Protein AF-A0A8J2KSD9-F1 (afdb_monomer_lite)

Secondary structure (DSSP, 8-state):
-TTTTTSSPPSS---TTTTSTT-SS---S--SHHHHHHHHHHHHHHHHHHHHHHHHHHHHHHHHHHHHHHHHHHHHHHHHS---HHHHHHHHHHHHHHHHHHHHHHHHHHHHHHHHHHHHHHHHHHHHHHHHHHHHHHHHHH--

pLDDT: mean 76.15, std 20.27, range [34.62, 97.0]

Structure (mmCIF, N/CA/C/O backbone):
data_AF-A0A8J2KSD9-F1
#
_entry.id   AF-A0A8J2KSD9-F1
#
loop_
_atom_site.group_PDB
_atom_site.id
_atom_site.type_symbol
_atom_site.label_atom_id
_atom_site.label_alt_id
_atom_site.label_comp_id
_atom_site.label_asym_id
_atom_site.label_entity_id
_atom_site.label_seq_id
_atom_site.pdbx_PDB_ins_code
_atom_site.Cartn_x
_atom_site.Cartn_y
_atom_site.Cartn_z
_atom_site.occupancy
_atom_site.B_iso_or_equiv
_atom_site.auth_seq_id
_atom_site.auth_comp_id
_atom_site.auth_asym_id
_atom_site.auth_atom_id
_atom_site.pdbx_PDB_model_num
ATOM 1 N N . MET A 1 1 ? -1.225 7.301 -11.194 1.00 50.00 1 MET A N 1
ATOM 2 C CA . MET A 1 1 ? 0.079 6.873 -11.749 1.00 50.00 1 MET A CA 1
ATOM 3 C C . MET A 1 1 ? 0.292 5.364 -11.634 1.00 50.00 1 MET A C 1
ATOM 5 O O . MET A 1 1 ? 0.453 4.735 -12.666 1.00 50.00 1 MET A O 1
ATOM 9 N N . LEU A 1 2 ? 0.190 4.761 -10.441 1.00 47.50 2 LEU A N 1
ATOM 10 C CA . LEU A 1 2 ? 0.316 3.299 -10.257 1.00 47.50 2 LEU A CA 1
ATOM 11 C C . LEU A 1 2 ? -0.674 2.466 -11.099 1.00 47.50 2 LEU A C 1
ATOM 13 O O . LEU A 1 2 ? -0.310 1.405 -11.590 1.00 47.50 2 LEU A O 1
ATOM 17 N N . ILE A 1 3 ? -1.890 2.972 -11.326 1.00 52.75 3 ILE A N 1
ATOM 18 C CA . ILE A 1 3 ? -2.913 2.321 -12.168 1.00 52.75 3 ILE A CA 1
ATOM 19 C C . ILE A 1 3 ? -2.517 2.318 -13.656 1.00 52.75 3 ILE A C 1
ATOM 21 O O . ILE A 1 3 ? -2.670 1.311 -14.338 1.00 52.75 3 ILE A O 1
ATOM 25 N N . ALA A 1 4 ? -1.945 3.418 -14.155 1.00 52.78 4 ALA A N 1
ATOM 26 C CA . ALA A 1 4 ? -1.526 3.544 -15.556 1.00 52.78 4 ALA A CA 1
ATOM 27 C C . ALA A 1 4 ? -0.325 2.643 -15.898 1.00 52.78 4 ALA A C 1
ATOM 29 O O . ALA A 1 4 ? -0.138 2.260 -17.046 1.00 52.78 4 ALA A O 1
ATOM 30 N N . GLU A 1 5 ? 0.459 2.285 -14.881 1.00 54.38 5 GLU A N 1
ATOM 31 C CA . GLU A 1 5 ? 1.627 1.408 -14.975 1.00 54.38 5 GLU A CA 1
ATOM 32 C C . GLU A 1 5 ? 1.297 -0.027 -14.528 1.00 54.38 5 GLU A C 1
ATOM 34 O O . GLU A 1 5 ? 2.208 -0.828 -14.329 1.00 54.38 5 GLU A O 1
ATOM 39 N N . GLY A 1 6 ? 0.013 -0.369 -14.333 1.00 57.88 6 GLY A N 1
ATOM 40 C CA . GLY A 1 6 ? -0.442 -1.712 -13.946 1.00 57.88 6 GLY A CA 1
ATOM 41 C C . GLY A 1 6 ? 0.101 -2.211 -12.601 1.00 57.88 6 GLY A C 1
ATOM 42 O O . GLY A 1 6 ? 0.236 -3.415 -12.409 1.00 57.88 6 GLY A O 1
ATOM 43 N N . VAL A 1 7 ? 0.481 -1.298 -11.704 1.00 51.09 7 VAL A N 1
ATOM 44 C CA . VAL A 1 7 ? 1.039 -1.602 -10.375 1.00 51.09 7 VAL A CA 1
ATOM 45 C C . VAL A 1 7 ? -0.060 -1.710 -9.317 1.00 51.09 7 VAL A C 1
ATOM 47 O O . VAL A 1 7 ? 0.070 -2.491 -8.386 1.00 51.09 7 VAL A O 1
ATOM 50 N N . ALA A 1 8 ? -1.156 -0.970 -9.479 1.00 52.94 8 ALA A N 1
ATOM 51 C CA . ALA A 1 8 ? -2.347 -1.089 -8.647 1.00 52.94 8 ALA A CA 1
ATOM 52 C C . ALA A 1 8 ? -3.565 -1.217 -9.568 1.00 52.94 8 ALA A C 1
ATOM 54 O O . ALA A 1 8 ? -3.878 -0.280 -10.299 1.00 52.94 8 ALA A O 1
ATOM 55 N N . GLY A 1 9 ? -4.202 -2.387 -9.592 1.00 50.41 9 GLY A N 1
ATOM 56 C CA . GLY A 1 9 ? -5.484 -2.583 -10.271 1.00 50.41 9 GLY A CA 1
ATOM 57 C C . GLY A 1 9 ? -6.647 -2.126 -9.384 1.00 50.41 9 GLY A C 1
ATOM 58 O O . GLY A 1 9 ? -6.490 -2.107 -8.162 1.00 50.41 9 GLY A O 1
ATOM 59 N N . PRO A 1 10 ? -7.800 -1.746 -9.966 1.00 50.09 10 PRO A N 1
ATOM 60 C CA . PRO A 1 10 ? -9.005 -1.513 -9.186 1.00 50.09 10 PRO A CA 1
ATOM 61 C C . PRO A 1 10 ? -9.371 -2.828 -8.503 1.00 50.09 10 PRO A C 1
ATOM 63 O O . PRO A 1 10 ? -9.306 -3.901 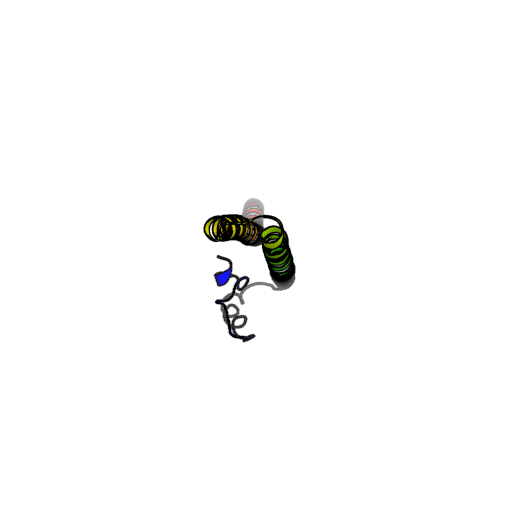-9.102 1.00 50.09 10 PRO A O 1
ATOM 66 N N . GLU A 1 11 ? -9.646 -2.741 -7.215 1.00 54.34 11 GLU A N 1
ATOM 67 C CA . GLU A 1 11 ? -9.759 -3.903 -6.352 1.00 54.34 11 GLU A CA 1
ATOM 68 C C . GLU A 1 11 ? -10.850 -4.857 -6.859 1.00 54.34 11 GLU A C 1
ATOM 70 O O . GLU A 1 11 ? -11.922 -4.421 -7.279 1.00 54.34 11 GLU A O 1
ATOM 75 N N . LYS A 1 12 ? -10.553 -6.164 -6.783 1.00 49.97 12 LYS A N 1
ATOM 76 C CA . LYS A 1 12 ? -11.382 -7.313 -7.195 1.00 49.97 12 LYS A CA 1
ATOM 77 C C . LYS A 1 12 ? -11.507 -7.562 -8.710 1.00 49.97 12 LYS A C 1
ATOM 79 O O . LYS A 1 12 ? -12.325 -6.973 -9.405 1.00 49.97 12 LYS A O 1
ATOM 84 N N . GLY A 1 13 ? -10.804 -8.598 -9.171 1.00 38.56 13 GLY A N 1
ATOM 85 C CA . GLY A 1 13 ? -11.119 -9.303 -10.417 1.00 38.56 13 GLY A CA 1
ATOM 86 C C . GLY A 1 13 ? -9.875 -9.638 -11.223 1.00 38.56 13 GLY A C 1
ATOM 87 O O . GLY A 1 13 ? -9.280 -8.765 -11.844 1.00 38.56 13 GLY A O 1
ATOM 88 N N . GLY A 1 14 ? -9.474 -10.910 -11.193 1.00 45.59 14 GLY A N 1
ATOM 89 C CA . GLY A 1 14 ? -8.353 -11.414 -11.976 1.00 45.59 14 GLY A CA 1
ATOM 90 C C . GLY A 1 14 ? -8.523 -11.187 -13.479 1.00 45.59 14 GLY A C 1
ATOM 91 O O . GLY A 1 14 ? -9.631 -11.096 -13.999 1.00 45.59 14 GLY A O 1
ATOM 92 N N . GLY A 1 15 ? -7.399 -11.135 -14.187 1.00 34.62 15 GLY A N 1
ATOM 93 C CA . GLY A 1 15 ? -7.408 -11.113 -15.642 1.00 34.62 15 GLY A CA 1
ATOM 94 C C . GLY A 1 15 ? -6.099 -10.606 -16.214 1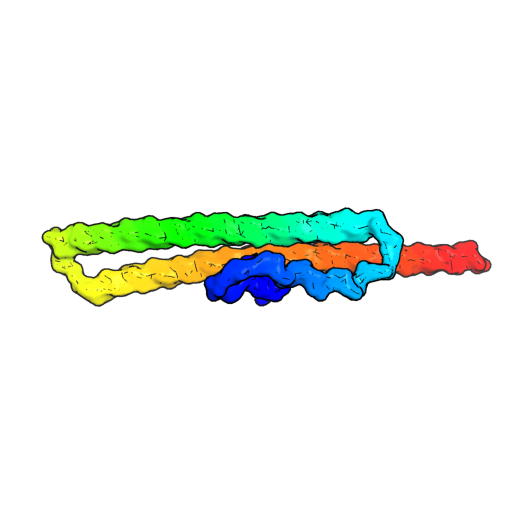.00 34.62 15 GLY A C 1
ATOM 95 O O . GLY A 1 15 ? -5.872 -9.405 -16.315 1.00 34.62 15 GLY A O 1
ATOM 96 N N . ALA A 1 16 ? -5.259 -11.541 -16.639 1.00 47.41 16 ALA A N 1
ATOM 97 C CA . ALA A 1 16 ? -3.987 -11.358 -17.332 1.00 47.41 16 ALA A CA 1
ATOM 98 C C . ALA A 1 16 ? -4.097 -10.687 -18.731 1.00 47.41 16 ALA A C 1
ATOM 100 O O . ALA A 1 16 ? -3.365 -11.044 -19.647 1.00 47.41 16 ALA A O 1
ATOM 101 N N . GLY A 1 17 ? -5.011 -9.731 -18.933 1.00 41.31 17 GLY A N 1
ATOM 102 C CA . GLY A 1 17 ? -5.409 -9.253 -20.265 1.00 41.31 17 GLY A CA 1
ATOM 103 C C . GLY A 1 17 ? -4.900 -7.873 -20.696 1.00 41.31 17 GLY A C 1
ATOM 104 O O . GLY A 1 17 ? -4.922 -7.572 -21.884 1.00 41.31 17 GLY A O 1
ATOM 105 N N . ALA A 1 18 ? -4.420 -7.013 -19.794 1.00 41.66 18 ALA A N 1
ATOM 106 C CA . ALA A 1 18 ? -4.150 -5.610 -20.156 1.00 41.66 18 ALA A CA 1
ATOM 107 C C . ALA A 1 18 ? -2.753 -5.344 -20.764 1.00 41.66 18 ALA A C 1
ATOM 109 O O . ALA A 1 18 ? -2.464 -4.224 -21.180 1.00 41.66 18 ALA A O 1
ATOM 110 N N . ALA A 1 19 ? -1.873 -6.349 -20.836 1.00 44.19 19 ALA A N 1
ATOM 111 C CA . ALA A 1 19 ? -0.481 -6.167 -21.266 1.00 44.19 19 ALA A CA 1
ATOM 112 C C . ALA A 1 19 ? -0.256 -6.224 -22.794 1.00 44.19 19 ALA A C 1
ATOM 114 O O . ALA A 1 19 ? 0.878 -6.055 -23.236 1.00 44.19 19 ALA A O 1
ATOM 115 N N . ALA A 1 20 ? -1.294 -6.460 -23.606 1.00 44.78 20 ALA A N 1
ATOM 116 C CA . ALA A 1 20 ? -1.131 -6.725 -25.041 1.00 44.78 20 ALA A CA 1
ATOM 117 C C . ALA A 1 20 ? -1.183 -5.474 -25.949 1.00 44.78 20 ALA A C 1
ATOM 119 O O . ALA A 1 20 ? -0.585 -5.478 -27.026 1.00 44.78 20 ALA A O 1
ATOM 120 N N . ASN A 1 21 ? -1.824 -4.376 -25.527 1.00 41.31 21 ASN A N 1
ATOM 121 C CA . ASN A 1 21 ? -2.216 -3.308 -26.464 1.00 41.31 21 ASN A CA 1
ATOM 122 C C . ASN A 1 21 ? -1.235 -2.128 -26.603 1.00 41.31 21 ASN A C 1
ATOM 124 O O . ASN A 1 21 ? -1.499 -1.214 -27.377 1.00 41.31 21 ASN A O 1
ATOM 128 N N . ALA A 1 22 ? -0.083 -2.138 -25.925 1.00 42.31 22 ALA A N 1
ATOM 129 C CA . ALA A 1 22 ? 0.941 -1.095 -26.103 1.00 42.31 22 ALA A CA 1
ATOM 130 C C . ALA A 1 22 ? 1.989 -1.431 -27.189 1.00 42.31 22 ALA A C 1
ATOM 132 O O . ALA A 1 22 ? 2.944 -0.683 -27.389 1.00 42.31 22 ALA A O 1
ATOM 133 N N . SER A 1 23 ? 1.825 -2.557 -27.889 1.00 47.25 23 SER A N 1
ATOM 134 C CA . SER A 1 23 ? 2.854 -3.162 -28.750 1.00 47.25 23 SER A CA 1
ATOM 135 C C . SER A 1 23 ? 2.872 -2.654 -30.202 1.00 47.25 23 SER A C 1
ATOM 137 O O . SER A 1 23 ? 3.730 -3.072 -30.970 1.00 47.25 23 SER A O 1
ATOM 139 N N . ALA A 1 24 ? 1.945 -1.783 -30.615 1.00 36.34 24 ALA A N 1
ATOM 140 C CA . ALA A 1 24 ? 1.704 -1.525 -32.043 1.00 36.34 24 ALA A CA 1
ATOM 141 C C . ALA A 1 24 ? 2.385 -0.272 -32.640 1.00 36.34 24 ALA A C 1
ATOM 143 O O . ALA A 1 24 ? 2.222 -0.024 -33.829 1.00 36.34 24 ALA A O 1
ATOM 144 N N . ALA A 1 25 ? 3.146 0.522 -31.874 1.00 39.88 25 ALA A N 1
ATOM 145 C CA . ALA A 1 25 ? 3.634 1.830 -32.354 1.00 39.88 25 ALA A CA 1
ATOM 146 C C . ALA A 1 25 ? 5.167 2.011 -32.412 1.00 39.88 25 ALA A C 1
ATOM 148 O O . ALA A 1 25 ? 5.635 3.137 -32.568 1.00 39.88 25 ALA A O 1
ATOM 149 N N . ALA A 1 26 ? 5.976 0.953 -32.290 1.00 43.44 26 ALA A N 1
ATOM 150 C CA . ALA A 1 26 ? 7.438 1.093 -32.268 1.00 43.44 26 ALA A CA 1
ATOM 151 C C . ALA A 1 26 ? 8.164 -0.011 -33.057 1.00 43.44 26 ALA A C 1
ATOM 153 O O . ALA A 1 26 ? 8.949 -0.768 -32.496 1.00 43.44 26 ALA A O 1
ATOM 154 N N . SER A 1 27 ? 7.910 -0.105 -34.364 1.00 44.03 27 SER A N 1
ATOM 155 C CA . SER A 1 27 ? 8.572 -1.063 -35.267 1.00 44.03 27 SER A CA 1
ATOM 156 C C . SER A 1 27 ? 9.406 -0.400 -36.374 1.00 44.03 27 SER A C 1
ATOM 158 O O . SER A 1 27 ? 9.421 -0.866 -37.509 1.00 44.03 27 SER A O 1
ATOM 160 N N . SER A 1 28 ? 10.158 0.665 -36.072 1.00 42.03 28 SER A N 1
ATOM 161 C CA . SER A 1 28 ? 11.072 1.261 -37.063 1.00 42.03 28 SER A CA 1
ATOM 162 C C . SER A 1 28 ? 12.439 1.649 -36.476 1.00 42.03 28 SER A C 1
ATOM 164 O O . SER A 1 28 ? 12.612 2.765 -35.982 1.00 42.03 28 SER A O 1
ATOM 166 N N . GLY A 1 29 ? 13.420 0.737 -36.548 1.00 38.22 29 GLY A N 1
ATOM 167 C CA . GLY A 1 29 ? 14.859 1.030 -36.382 1.00 38.22 29 GLY A CA 1
ATOM 168 C C . GLY A 1 29 ? 15.712 -0.149 -35.860 1.00 38.22 29 GLY A C 1
ATOM 169 O O . GLY A 1 29 ? 15.185 -0.956 -35.100 1.00 38.22 29 GLY A O 1
ATOM 170 N N . PRO A 1 30 ? 17.010 -0.260 -36.234 1.00 44.53 30 PRO A N 1
ATOM 171 C CA . PRO A 1 30 ? 17.805 -1.497 -36.162 1.00 44.53 30 PRO A CA 1
ATOM 172 C C . PRO A 1 30 ? 17.930 -2.046 -34.731 1.00 44.53 30 PRO A C 1
ATOM 174 O O . PRO A 1 30 ? 18.316 -1.335 -33.802 1.00 44.53 30 PRO A O 1
ATOM 177 N N . GLY A 1 31 ? 17.532 -3.310 -34.561 1.00 54.28 31 GLY A N 1
ATOM 178 C CA . GLY A 1 31 ? 16.933 -3.833 -33.329 1.00 54.28 31 GLY A CA 1
ATOM 179 C C . GLY A 1 31 ? 17.727 -4.910 -32.588 1.00 54.28 31 GLY A C 1
ATOM 180 O O . GLY A 1 31 ? 17.199 -5.993 -32.365 1.00 54.28 31 GLY A O 1
ATOM 181 N N . GLY A 1 32 ? 18.953 -4.600 -32.160 1.00 54.09 32 GLY A N 1
ATOM 182 C CA . GLY A 1 32 ? 19.686 -5.400 -31.162 1.00 54.09 32 GLY A CA 1
ATOM 183 C C . GLY A 1 32 ? 19.648 -4.744 -29.779 1.00 54.09 32 GLY A C 1
ATOM 184 O O . GLY A 1 32 ? 18.939 -5.192 -28.881 1.00 54.09 32 GLY A O 1
ATOM 185 N N . ASP A 1 33 ? 20.324 -3.601 -29.642 1.00 55.12 33 ASP A N 1
ATOM 186 C CA . ASP A 1 33 ? 20.452 -2.882 -28.364 1.00 55.12 33 ASP A CA 1
ATOM 187 C C . ASP A 1 33 ? 19.125 -2.315 -27.840 1.00 55.12 33 ASP A C 1
ATOM 189 O O . ASP A 1 33 ? 18.873 -2.301 -26.637 1.00 55.12 33 ASP A O 1
ATOM 193 N N . ASN A 1 34 ? 18.218 -1.900 -28.735 1.00 63.75 34 ASN A N 1
ATOM 194 C CA . ASN A 1 34 ? 16.880 -1.451 -28.333 1.00 63.75 34 ASN A CA 1
ATOM 195 C C . ASN A 1 34 ? 16.055 -2.582 -27.705 1.00 63.75 34 ASN A C 1
ATOM 197 O O . ASN A 1 34 ? 15.303 -2.333 -26.767 1.00 63.75 34 ASN A O 1
ATOM 201 N N . ALA A 1 35 ? 16.181 -3.813 -28.206 1.00 68.44 35 ALA A N 1
ATOM 202 C CA . ALA A 1 35 ? 15.417 -4.943 -27.687 1.00 68.44 35 ALA A CA 1
ATOM 203 C C . ALA A 1 35 ? 15.872 -5.313 -26.266 1.00 68.44 35 ALA A C 1
ATOM 205 O O . ALA A 1 35 ? 15.036 -5.577 -25.401 1.00 68.44 35 ALA A O 1
ATOM 206 N N . ILE A 1 36 ? 17.183 -5.247 -26.012 1.00 70.06 36 ILE A N 1
ATOM 207 C CA . ILE A 1 36 ? 17.785 -5.529 -24.703 1.00 70.06 36 ILE A CA 1
ATOM 208 C C . ILE A 1 36 ? 17.387 -4.453 -23.679 1.00 70.06 36 ILE A C 1
ATOM 210 O O . ILE A 1 36 ? 16.882 -4.787 -22.610 1.00 70.06 36 ILE A O 1
ATOM 214 N N . GLU A 1 37 ? 17.487 -3.162 -24.019 1.00 77.25 37 GLU A N 1
ATOM 215 C CA . GLU A 1 37 ? 17.083 -2.071 -23.113 1.00 77.25 37 GLU A CA 1
ATOM 216 C C . GLU A 1 37 ? 15.583 -2.107 -22.763 1.00 77.25 37 GLU A C 1
ATOM 218 O O . GLU A 1 37 ? 15.188 -1.851 -21.620 1.00 77.25 37 GLU A O 1
ATOM 223 N N . HIS A 1 38 ? 14.730 -2.436 -23.738 1.00 82.88 38 HIS A N 1
ATOM 224 C CA . HIS A 1 38 ? 13.297 -2.614 -23.504 1.00 82.88 38 HIS A CA 1
ATOM 225 C C . HIS A 1 38 ? 13.004 -3.840 -22.625 1.00 82.88 38 HIS A C 1
ATOM 227 O O . HIS A 1 38 ? 12.117 -3.777 -21.767 1.00 82.88 38 HIS A O 1
ATOM 233 N N . SER A 1 39 ? 13.753 -4.931 -22.808 1.00 86.69 39 SER A N 1
ATOM 234 C CA . SER A 1 39 ? 13.677 -6.122 -21.956 1.00 86.69 39 SER A CA 1
ATOM 235 C C . SER A 1 39 ? 14.040 -5.791 -20.504 1.00 86.69 39 SER A C 1
ATOM 237 O O . SER A 1 39 ? 13.271 -6.099 -19.592 1.00 86.69 39 SER A O 1
ATOM 239 N N . ASP A 1 40 ? 15.136 -5.063 -20.281 1.00 89.25 40 ASP A N 1
ATOM 240 C CA . ASP A 1 40 ? 15.590 -4.660 -18.945 1.00 89.25 40 ASP A CA 1
ATOM 241 C C . ASP A 1 40 ? 14.618 -3.707 -18.247 1.00 89.25 40 ASP A C 1
ATOM 243 O O . ASP A 1 40 ? 14.377 -3.822 -17.041 1.00 89.25 40 ASP A O 1
ATOM 247 N N . TYR A 1 41 ? 14.037 -2.761 -18.990 1.00 90.62 41 TYR A N 1
ATOM 248 C CA . TYR A 1 41 ? 12.994 -1.882 -18.465 1.00 90.62 41 TYR A CA 1
ATOM 249 C C . TYR A 1 41 ? 11.781 -2.691 -17.994 1.00 90.62 41 TYR A C 1
ATOM 251 O O . TYR A 1 41 ? 11.294 -2.489 -16.879 1.00 90.62 41 TYR A O 1
ATOM 259 N N . ARG A 1 42 ? 11.324 -3.653 -18.808 1.00 91.06 42 ARG A N 1
ATOM 260 C CA . ARG A 1 42 ? 10.192 -4.526 -18.472 1.00 91.06 42 ARG A CA 1
ATOM 261 C C . ARG A 1 42 ? 10.496 -5.405 -17.259 1.00 91.06 42 ARG A C 1
ATOM 263 O O . ARG A 1 42 ? 9.642 -5.525 -16.381 1.00 91.06 42 ARG A O 1
ATOM 270 N N . ALA A 1 43 ? 11.697 -5.977 -17.186 1.00 92.88 43 ALA A N 1
ATOM 271 C CA . ALA A 1 43 ? 12.138 -6.783 -16.052 1.00 92.88 43 ALA A CA 1
ATOM 272 C C . ALA A 1 43 ? 12.154 -5.962 -14.751 1.00 92.88 43 ALA A C 1
ATOM 274 O O . ALA A 1 43 ? 11.566 -6.375 -13.752 1.00 92.88 43 ALA A O 1
ATOM 275 N N . LYS A 1 44 ? 12.727 -4.752 -14.777 1.00 93.75 44 LYS A N 1
ATOM 276 C CA . LYS A 1 44 ? 12.761 -3.847 -13.614 1.00 93.75 44 LYS A CA 1
ATOM 277 C C . LYS A 1 44 ? 11.373 -3.374 -13.194 1.00 93.75 44 LYS A C 1
ATOM 279 O O . LYS A 1 44 ? 11.089 -3.313 -12.002 1.00 93.75 44 LYS A O 1
ATOM 284 N N . LEU A 1 45 ? 10.484 -3.084 -14.144 1.00 92.81 45 LEU A N 1
ATOM 285 C CA . LEU A 1 45 ? 9.099 -2.730 -13.831 1.00 92.81 45 LEU A CA 1
ATOM 286 C C . LEU A 1 45 ? 8.355 -3.908 -13.181 1.00 92.81 45 LEU A C 1
ATOM 288 O O . LEU A 1 45 ? 7.630 -3.712 -12.207 1.00 92.81 45 LEU A O 1
ATOM 292 N N . SER A 1 46 ? 8.576 -5.133 -13.672 1.00 93.31 46 SER A N 1
ATOM 293 C CA . SER A 1 46 ? 8.047 -6.356 -13.056 1.00 93.31 46 SER A CA 1
ATOM 294 C C . SER A 1 46 ? 8.563 -6.540 -11.628 1.00 93.31 46 SER A C 1
ATOM 296 O O . SER A 1 46 ? 7.783 -6.853 -10.733 1.00 93.31 46 SER A O 1
ATOM 298 N N . GLN A 1 47 ? 9.851 -6.285 -11.393 1.00 96.12 47 GLN A N 1
ATOM 299 C CA . GLN A 1 47 ? 10.453 -6.355 -10.063 1.00 96.12 47 GLN A CA 1
ATOM 300 C C . GL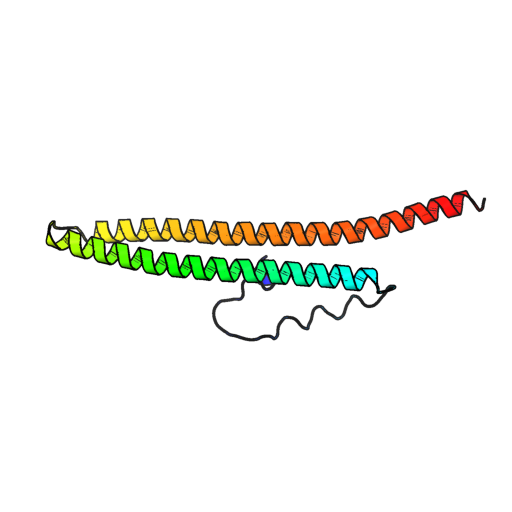N A 1 47 ? 9.838 -5.328 -9.099 1.00 96.12 47 GLN A C 1
ATOM 302 O O . GLN A 1 47 ? 9.475 -5.688 -7.983 1.00 96.12 47 GLN A O 1
ATOM 307 N N . ILE A 1 48 ? 9.658 -4.071 -9.527 1.00 94.88 48 ILE A N 1
ATOM 308 C CA . ILE A 1 48 ? 9.008 -3.033 -8.704 1.00 94.88 48 ILE A CA 1
ATOM 309 C C . ILE A 1 48 ? 7.580 -3.454 -8.333 1.00 94.88 48 ILE A C 1
ATOM 311 O O . ILE A 1 48 ? 7.177 -3.314 -7.179 1.00 94.88 48 ILE A O 1
ATOM 315 N N . ARG A 1 49 ? 6.822 -4.019 -9.285 1.00 93.81 49 ARG A N 1
ATOM 316 C CA . ARG A 1 49 ? 5.482 -4.558 -9.010 1.00 93.81 49 ARG A CA 1
ATOM 317 C C . ARG A 1 49 ? 5.528 -5.689 -7.990 1.00 93.81 49 ARG A C 1
ATOM 319 O O . ARG A 1 49 ? 4.725 -5.680 -7.064 1.00 93.81 49 ARG A O 1
ATOM 326 N N . GLN A 1 50 ? 6.445 -6.641 -8.144 1.00 96.25 50 GLN A N 1
ATOM 327 C CA . GLN A 1 50 ? 6.562 -7.777 -7.231 1.00 96.25 50 GLN A CA 1
ATOM 328 C C . GLN A 1 50 ? 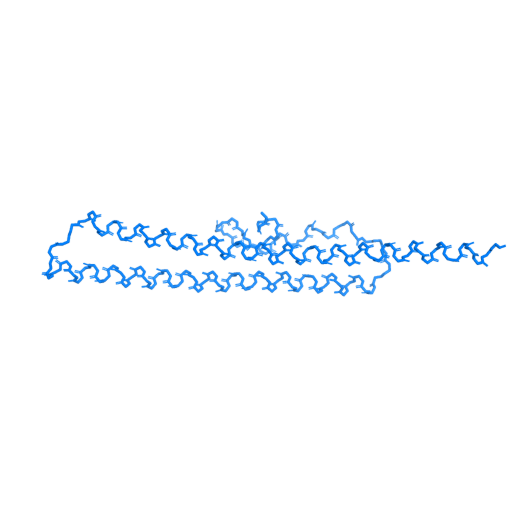6.882 -7.322 -5.803 1.00 96.25 50 GLN A C 1
ATOM 330 O O . GLN A 1 50 ? 6.223 -7.766 -4.868 1.00 96.25 50 GLN A O 1
ATOM 335 N N . ILE A 1 51 ? 7.830 -6.394 -5.644 1.00 95.75 51 ILE A N 1
ATOM 336 C CA . ILE A 1 51 ? 8.186 -5.829 -4.336 1.00 95.75 51 ILE A CA 1
ATOM 337 C C . ILE A 1 51 ? 6.978 -5.126 -3.711 1.00 95.75 51 ILE A C 1
ATOM 339 O O . ILE A 1 51 ? 6.679 -5.366 -2.547 1.00 95.75 51 ILE A O 1
ATOM 343 N N . TYR A 1 52 ? 6.244 -4.313 -4.478 1.00 96.75 52 TYR A N 1
ATOM 344 C CA . TYR A 1 52 ? 5.046 -3.639 -3.969 1.00 96.75 52 TYR A CA 1
ATOM 345 C C . TYR A 1 52 ? 4.006 -4.623 -3.420 1.00 96.75 52 TYR A C 1
ATOM 347 O O . TYR A 1 52 ? 3.515 -4.424 -2.314 1.00 96.75 52 TYR A O 1
ATOM 355 N N . HIS A 1 53 ? 3.694 -5.691 -4.162 1.00 95.31 53 HIS A N 1
ATOM 356 C CA . HIS A 1 53 ? 2.702 -6.678 -3.724 1.00 95.31 53 HIS A CA 1
ATOM 357 C C . HIS A 1 53 ? 3.188 -7.471 -2.507 1.00 95.31 53 HIS A C 1
ATOM 359 O O . HIS A 1 53 ? 2.417 -7.684 -1.578 1.00 95.31 53 HIS A O 1
ATOM 365 N N . GLN A 1 54 ? 4.469 -7.847 -2.475 1.00 97.00 54 GLN A N 1
ATOM 366 C CA . GLN A 1 54 ? 5.054 -8.544 -1.332 1.00 97.00 54 GLN A CA 1
ATOM 367 C C . GLN A 1 54 ? 5.027 -7.682 -0.059 1.00 97.00 54 GLN A C 1
ATOM 369 O O . GLN A 1 54 ? 4.701 -8.169 1.020 1.00 97.00 54 GLN A O 1
ATOM 374 N N . GLU A 1 55 ? 5.373 -6.400 -0.166 1.00 95.31 55 GLU A N 1
ATOM 375 C CA . GLU A 1 55 ? 5.335 -5.477 0.971 1.00 95.31 55 GLU A CA 1
ATOM 376 C C . GLU A 1 55 ? 3.898 -5.145 1.390 1.00 95.31 55 GLU A C 1
ATOM 378 O O . GLU A 1 55 ? 3.633 -4.980 2.581 1.00 95.31 55 GLU A O 1
ATOM 383 N N . LEU A 1 56 ? 2.955 -5.100 0.442 1.00 94.62 56 LEU A N 1
ATOM 384 C CA . LEU A 1 56 ? 1.535 -4.918 0.738 1.00 94.62 56 LEU A CA 1
ATOM 385 C C . LEU A 1 56 ? 0.971 -6.102 1.535 1.00 94.62 56 LEU A C 1
ATOM 387 O O . LEU A 1 56 ? 0.299 -5.878 2.535 1.00 94.62 56 LEU A O 1
ATOM 391 N N . GLU A 1 57 ? 1.295 -7.337 1.150 1.00 96.00 57 GLU A N 1
ATOM 392 C CA . GLU A 1 57 ? 0.865 -8.545 1.865 1.00 96.00 57 GLU A CA 1
ATOM 393 C C . GLU A 1 57 ? 1.403 -8.570 3.304 1.00 96.00 57 GLU A C 1
ATOM 395 O O . GLU A 1 57 ? 0.646 -8.773 4.254 1.00 96.00 57 GLU A O 1
ATOM 400 N N . LYS A 1 58 ? 2.694 -8.261 3.493 1.00 95.88 58 LYS A N 1
ATOM 401 C CA . LYS A 1 58 ? 3.292 -8.130 4.834 1.00 95.88 58 LYS A CA 1
ATOM 402 C C . LYS A 1 58 ? 2.605 -7.045 5.661 1.00 95.88 58 LYS A C 1
ATOM 404 O O . LYS A 1 58 ? 2.360 -7.239 6.850 1.00 95.88 58 LYS A O 1
ATOM 409 N N . TYR A 1 59 ? 2.308 -5.901 5.045 1.00 95.88 59 TYR A N 1
ATOM 410 C CA . TYR A 1 59 ? 1.585 -4.812 5.694 1.00 95.88 59 TYR A CA 1
ATOM 411 C C . TYR A 1 59 ? 0.185 -5.257 6.139 1.00 95.88 59 TYR A C 1
ATOM 413 O O . TYR A 1 59 ? -0.188 -5.011 7.286 1.00 95.88 59 TYR A O 1
ATOM 421 N N . GLU A 1 60 ? -0.577 -5.930 5.275 1.00 94.44 60 GLU A N 1
ATOM 422 C CA . GLU A 1 60 ? -1.922 -6.421 5.592 1.00 94.44 60 GLU A CA 1
ATOM 423 C C . GLU A 1 60 ? -1.891 -7.459 6.715 1.00 94.44 60 GLU A C 1
ATOM 425 O O . GLU A 1 60 ? -2.673 -7.367 7.666 1.00 94.44 60 GLU A O 1
ATOM 430 N N . GLN A 1 61 ? -0.943 -8.396 6.661 1.00 96.38 61 GLN A N 1
ATOM 431 C CA . GLN A 1 61 ? -0.738 -9.376 7.721 1.00 96.38 61 GLN A CA 1
ATOM 432 C C . GLN A 1 61 ? -0.431 -8.693 9.062 1.00 96.38 61 GLN A C 1
ATOM 434 O O . GLN A 1 61 ? -1.115 -8.951 10.054 1.00 96.38 61 GLN A O 1
ATOM 439 N N . ALA A 1 62 ? 0.525 -7.761 9.085 1.00 93.44 62 ALA A N 1
ATOM 440 C CA . ALA A 1 62 ? 0.879 -7.020 10.292 1.00 93.44 62 ALA A CA 1
ATOM 441 C C . ALA A 1 62 ? -0.304 -6.199 10.838 1.00 93.44 62 ALA A C 1
ATOM 443 O O . ALA A 1 62 ? -0.508 -6.134 12.052 1.00 93.44 62 ALA A O 1
ATOM 444 N N . CYS A 1 63 ? -1.126 -5.608 9.963 1.00 94.69 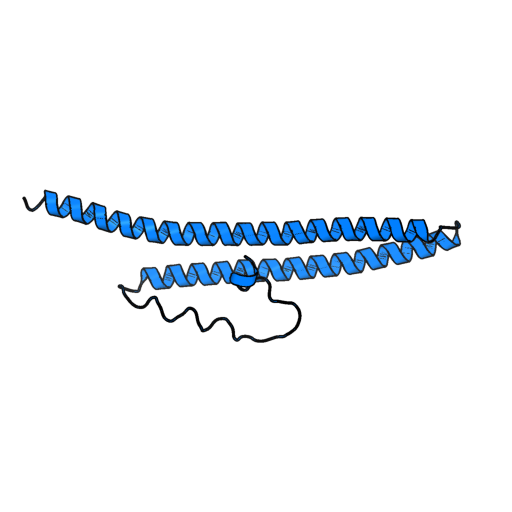63 CYS A N 1
ATOM 445 C CA . CYS A 1 63 ? -2.333 -4.886 10.368 1.00 94.69 63 CYS A CA 1
ATOM 446 C C . CYS A 1 63 ? -3.366 -5.811 11.026 1.00 94.69 63 CYS A C 1
ATOM 448 O O . CYS A 1 63 ? -3.970 -5.433 12.035 1.00 94.69 63 CYS A O 1
ATOM 450 N N . ASN A 1 64 ? -3.560 -7.017 10.489 1.00 93.81 64 ASN A N 1
ATOM 451 C CA . ASN A 1 64 ? -4.493 -8.005 11.032 1.00 93.81 64 ASN A CA 1
ATOM 452 C C . ASN A 1 64 ? -4.028 -8.539 12.392 1.00 93.81 64 ASN A C 1
ATOM 454 O O . ASN A 1 64 ? -4.812 -8.577 13.347 1.00 93.81 64 ASN A O 1
ATOM 458 N N . GLU A 1 65 ? -2.750 -8.900 12.506 1.00 95.88 65 GLU A N 1
ATOM 459 C CA . GLU A 1 65 ? -2.149 -9.375 13.755 1.00 95.88 65 GLU A CA 1
ATOM 460 C C . GLU A 1 65 ? -2.218 -8.301 14.844 1.00 95.88 65 GLU A C 1
ATOM 462 O O . GLU A 1 65 ? -2.675 -8.560 15.960 1.00 95.88 65 GLU A O 1
ATOM 467 N N . PHE A 1 66 ? -1.857 -7.063 14.506 1.00 94.94 66 PHE A N 1
ATOM 468 C CA . PHE A 1 66 ? -1.878 -5.955 15.453 1.00 94.94 66 PHE A CA 1
ATOM 469 C C . PHE A 1 66 ? -3.303 -5.594 15.893 1.00 94.94 66 PHE A C 1
ATOM 471 O O . PHE A 1 66 ? -3.550 -5.411 17.084 1.00 94.94 66 PHE A O 1
ATOM 478 N N . THR A 1 67 ? -4.262 -5.542 14.961 1.00 92.00 67 THR A N 1
ATOM 479 C CA . THR A 1 67 ? -5.681 -5.315 15.290 1.00 92.00 67 THR A CA 1
ATOM 480 C C . THR A 1 67 ? -6.196 -6.391 16.242 1.00 92.00 67 THR A C 1
ATOM 482 O O . THR A 1 67 ? -6.825 -6.074 17.251 1.00 92.00 67 THR A O 1
ATOM 485 N N . THR A 1 68 ? -5.883 -7.658 15.965 1.00 93.75 68 THR A N 1
ATOM 486 C CA . THR A 1 68 ? -6.271 -8.790 16.818 1.00 93.75 68 THR A CA 1
ATOM 487 C C . THR A 1 68 ? -5.667 -8.661 18.213 1.00 93.75 68 THR A C 1
ATOM 489 O O . THR A 1 68 ? -6.371 -8.806 19.214 1.00 93.75 68 THR A O 1
ATOM 492 N N . HIS A 1 69 ? -4.379 -8.327 18.291 1.00 94.00 69 HIS A N 1
ATOM 493 C CA . HIS A 1 69 ? -3.685 -8.139 19.557 1.00 94.00 69 HIS A CA 1
ATOM 494 C C . HIS A 1 69 ? -4.301 -7.007 20.390 1.00 94.00 69 HIS A C 1
ATOM 496 O O . HIS A 1 69 ? -4.611 -7.208 21.564 1.00 94.00 69 HIS A O 1
ATOM 502 N N . VAL A 1 70 ? -4.558 -5.846 19.781 1.00 92.00 70 VAL A N 1
ATOM 503 C CA . VAL A 1 70 ? -5.181 -4.705 20.468 1.00 92.00 70 VAL A CA 1
ATOM 504 C C . VAL A 1 70 ? -6.592 -5.042 20.943 1.00 92.00 70 VAL A C 1
ATOM 506 O O . VAL A 1 70 ? -6.947 -4.721 22.075 1.00 92.00 70 VAL A O 1
ATOM 509 N N . MET A 1 71 ? -7.394 -5.724 20.124 1.00 89.12 71 MET A N 1
ATOM 510 C CA . MET A 1 71 ? -8.747 -6.125 20.519 1.00 89.12 71 MET A CA 1
ATOM 511 C C . MET A 1 71 ? -8.738 -7.099 21.702 1.00 89.12 71 MET A C 1
ATOM 513 O O . MET A 1 71 ? -9.551 -6.959 22.619 1.00 89.12 71 MET A O 1
ATOM 517 N N . ASN A 1 72 ? -7.807 -8.056 21.719 1.00 92.69 72 ASN A N 1
ATOM 518 C CA . ASN A 1 72 ? -7.641 -8.977 22.842 1.00 92.69 72 ASN A CA 1
ATOM 519 C C . ASN A 1 72 ? -7.205 -8.238 24.112 1.00 92.69 72 ASN A C 1
ATOM 521 O O . ASN A 1 72 ? -7.808 -8.437 25.167 1.00 92.69 72 ASN A O 1
ATOM 525 N N . LEU A 1 73 ? -6.236 -7.328 23.991 1.00 92.00 73 LEU A N 1
ATOM 526 C CA . LEU A 1 73 ? -5.745 -6.519 25.103 1.00 92.00 73 LEU A CA 1
ATOM 527 C C . LEU A 1 73 ? -6.859 -5.664 25.722 1.00 92.00 73 LEU A C 1
ATOM 529 O O . LEU A 1 73 ? -7.038 -5.667 26.937 1.00 92.00 73 LEU A O 1
ATOM 533 N N . LEU A 1 74 ? -7.653 -4.972 24.900 1.00 88.88 74 LEU A N 1
ATOM 534 C CA . LEU A 1 74 ? -8.752 -4.130 25.385 1.00 88.88 74 LEU A CA 1
ATOM 535 C C . LEU A 1 74 ? -9.848 -4.954 26.073 1.00 88.88 74 LEU A C 1
ATOM 537 O O . LEU A 1 74 ? -10.382 -4.535 27.102 1.00 88.88 74 LEU A O 1
ATOM 541 N N . ARG A 1 75 ? -10.155 -6.152 25.557 1.00 88.12 75 ARG A N 1
ATOM 542 C CA . ARG A 1 75 ? -11.082 -7.088 26.213 1.00 88.12 75 ARG A CA 1
ATOM 543 C C . ARG A 1 75 ? -10.558 -7.546 27.569 1.00 88.12 75 ARG A C 1
ATOM 545 O O . ARG A 1 75 ? -11.323 -7.565 28.530 1.00 88.12 75 ARG A O 1
ATOM 552 N N . GLU A 1 76 ? -9.281 -7.897 27.668 1.00 90.50 76 GLU A N 1
ATOM 553 C CA .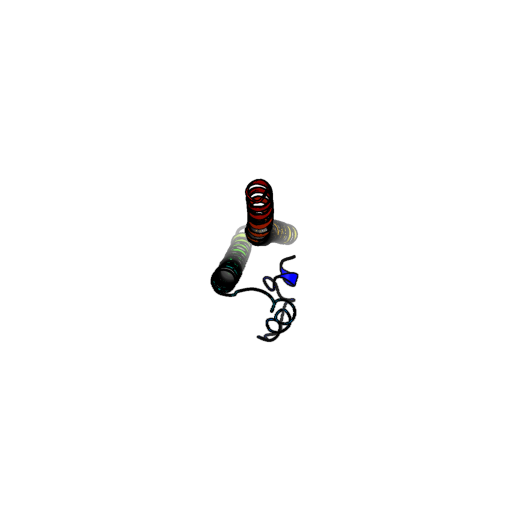 GLU A 1 76 ? -8.677 -8.349 28.922 1.00 90.50 76 GLU A CA 1
ATOM 554 C C . GLU A 1 76 ? -8.619 -7.229 29.968 1.00 90.50 76 GLU A C 1
ATOM 556 O O . GLU A 1 76 ? -9.036 -7.420 31.112 1.00 90.50 76 GLU A O 1
ATOM 561 N N . GLN A 1 77 ? -8.221 -6.022 29.564 1.00 88.50 77 GLN A N 1
ATOM 562 C CA . GLN A 1 77 ? -8.207 -4.863 30.455 1.00 88.50 77 GLN A CA 1
ATOM 563 C C . GLN A 1 77 ? -9.612 -4.498 30.956 1.00 88.50 77 GLN A C 1
ATOM 565 O O . GLN A 1 77 ? -9.766 -4.195 32.139 1.00 88.50 77 GLN A O 1
ATOM 570 N N . SER A 1 78 ? -10.646 -4.618 30.111 1.00 86.69 78 SER A N 1
ATOM 571 C CA . SER A 1 78 ? -12.036 -4.331 30.502 1.00 86.69 78 SER A CA 1
ATOM 572 C C . SER A 1 78 ? -12.554 -5.193 31.666 1.00 86.69 78 SER A C 1
ATOM 574 O O . SER A 1 78 ? -13.482 -4.792 32.366 1.00 86.69 78 SER A O 1
ATOM 576 N N . ARG A 1 79 ? -11.945 -6.365 31.905 1.00 87.69 79 ARG A N 1
ATOM 577 C CA . ARG A 1 79 ? -12.307 -7.280 33.003 1.00 87.69 79 ARG A CA 1
ATOM 578 C C . ARG A 1 79 ? -11.755 -6.851 34.357 1.00 87.69 79 ARG A C 1
ATOM 580 O O . ARG A 1 79 ? -12.318 -7.212 35.383 1.00 87.69 79 ARG A O 1
ATOM 587 N N . THR A 1 80 ? -10.641 -6.124 34.363 1.00 89.12 80 THR A N 1
ATOM 588 C CA . THR A 1 80 ? -9.964 -5.689 35.596 1.00 89.12 80 THR A CA 1
ATOM 589 C C . THR A 1 80 ? -10.251 -4.230 35.919 1.00 89.12 80 THR A C 1
ATOM 591 O O . THR A 1 80 ? -10.169 -3.828 37.079 1.00 89.12 80 THR A O 1
ATOM 594 N N . ARG A 1 81 ? -10.602 -3.428 34.906 1.00 87.75 81 ARG A N 1
ATOM 595 C CA . ARG A 1 81 ? -10.977 -2.021 35.043 1.00 87.75 81 ARG A CA 1
ATOM 596 C C . ARG A 1 81 ? -12.083 -1.681 34.043 1.00 87.75 81 ARG A C 1
ATOM 598 O O . ARG A 1 81 ? -11.963 -2.058 32.880 1.00 87.75 81 ARG A O 1
ATOM 605 N N . PRO A 1 82 ? -13.132 -0.944 34.440 1.00 79.81 82 PRO A N 1
ATOM 606 C CA . PRO A 1 82 ? -14.154 -0.508 33.498 1.00 79.81 82 PRO A CA 1
ATOM 607 C C . PRO A 1 82 ? -13.545 0.449 32.462 1.00 79.81 82 PRO A C 1
ATOM 609 O O . PRO A 1 82 ? -13.101 1.544 32.801 1.00 79.81 82 PRO A O 1
ATOM 612 N N . ILE A 1 83 ? -13.533 0.028 31.195 1.00 84.75 83 ILE A N 1
ATOM 613 C CA . ILE A 1 83 ? -13.118 0.841 30.044 1.00 84.75 83 ILE A CA 1
ATOM 614 C C . ILE A 1 83 ? -14.372 1.321 29.323 1.00 84.75 83 ILE A C 1
ATOM 616 O O . ILE A 1 83 ? -15.273 0.535 29.029 1.00 84.75 83 ILE A O 1
ATOM 620 N N . THR A 1 84 ? -14.435 2.613 29.006 1.00 87.00 84 THR A N 1
ATOM 621 C CA . THR A 1 84 ? -15.566 3.145 28.241 1.00 87.00 84 THR A CA 1
ATOM 622 C C . THR A 1 84 ? -15.460 2.756 26.759 1.00 87.00 84 THR A C 1
ATOM 624 O O . THR A 1 84 ? -14.376 2.850 26.179 1.00 87.00 84 THR A O 1
ATOM 627 N N . PRO A 1 85 ? -16.570 2.401 26.085 1.00 84.31 85 PRO A N 1
ATOM 628 C CA . PRO A 1 85 ? -16.562 2.086 24.650 1.00 84.31 85 PRO A CA 1
ATOM 629 C C . PRO A 1 85 ? -15.932 3.189 23.781 1.00 84.31 85 PRO A C 1
ATOM 631 O O . PRO A 1 85 ? -15.187 2.908 22.846 1.00 84.31 85 PRO A O 1
ATOM 634 N N . LYS A 1 86 ? -16.131 4.458 24.166 1.00 87.25 86 LYS A N 1
ATOM 635 C CA . LYS A 1 86 ? -15.545 5.634 23.499 1.00 87.25 86 LYS A CA 1
ATOM 636 C C . LYS A 1 86 ? -14.014 5.644 23.491 1.00 87.25 86 LYS A C 1
ATOM 638 O O . LYS A 1 86 ? -13.404 6.299 22.650 1.00 87.25 86 LYS A O 1
ATOM 643 N N . GLU A 1 87 ? -13.378 5.010 24.468 1.00 86.56 87 GLU A N 1
ATOM 644 C CA . GLU A 1 87 ? -11.921 4.935 24.562 1.00 86.56 87 GLU A CA 1
ATOM 645 C C . GLU A 1 87 ? -11.356 3.850 23.645 1.00 86.56 87 GLU A C 1
ATOM 647 O O . GLU A 1 87 ? -10.397 4.105 22.917 1.00 86.56 87 GLU A O 1
ATOM 652 N N . ILE A 1 88 ? -12.036 2.701 23.582 1.00 85.44 88 ILE A N 1
ATOM 653 C CA . ILE A 1 88 ? -11.751 1.613 22.635 1.00 85.44 88 ILE A CA 1
ATOM 654 C C . ILE A 1 88 ? -11.820 2.138 21.196 1.00 85.44 88 ILE A C 1
ATOM 656 O O . ILE A 1 88 ? -10.874 1.970 20.426 1.00 85.44 88 ILE A O 1
ATOM 660 N N . GLU A 1 89 ? -12.897 2.847 20.849 1.00 88.06 89 GLU A N 1
ATOM 661 C CA . GLU A 1 89 ? -13.070 3.448 19.522 1.00 88.06 89 GLU A CA 1
ATOM 662 C C . GLU A 1 89 ? -11.938 4.424 19.172 1.00 88.06 89 GLU A C 1
ATOM 664 O O . GLU A 1 89 ? -11.380 4.358 18.075 1.00 88.06 89 GLU A O 1
ATOM 669 N N . ARG A 1 90 ? -11.549 5.302 20.109 1.00 91.25 90 ARG A N 1
ATOM 670 C CA . ARG A 1 90 ? -10.436 6.244 19.907 1.00 91.25 90 ARG A CA 1
ATOM 671 C C . ARG A 1 90 ? -9.119 5.521 19.631 1.00 91.25 90 ARG A C 1
ATOM 673 O O . ARG A 1 90 ? -8.401 5.914 18.712 1.00 91.25 90 ARG A O 1
ATOM 680 N N . MET A 1 91 ? -8.798 4.474 20.391 1.00 89.50 91 MET A N 1
ATOM 681 C CA . MET A 1 91 ? -7.561 3.711 20.192 1.00 89.50 91 MET A CA 1
ATOM 682 C C . MET A 1 91 ? -7.541 3.029 18.821 1.00 89.50 91 MET A C 1
ATOM 684 O O . MET A 1 91 ? -6.568 3.180 18.083 1.00 89.50 91 MET A O 1
ATOM 688 N N . VAL A 1 92 ? -8.638 2.376 18.429 1.00 88.25 92 VAL A N 1
ATOM 689 C CA . VAL A 1 92 ? -8.776 1.733 17.110 1.00 88.25 92 VAL A CA 1
ATOM 690 C C . VAL A 1 92 ? -8.640 2.755 15.974 1.00 88.25 92 VAL A C 1
ATOM 692 O O . VAL A 1 92 ? -7.911 2.523 15.010 1.00 88.25 92 VAL A O 1
ATOM 695 N N . GLN A 1 93 ? -9.246 3.938 16.103 1.00 91.19 93 GLN A N 1
ATOM 696 C CA . GLN A 1 93 ? -9.110 5.007 15.108 1.00 91.19 93 GLN A CA 1
ATOM 697 C C . GLN A 1 93 ? -7.670 5.517 14.959 1.00 91.19 93 GLN A C 1
ATOM 699 O O . GLN A 1 93 ? -7.221 5.765 13.837 1.00 91.19 93 GLN A O 1
ATOM 704 N N . ILE A 1 94 ? -6.927 5.678 16.060 1.00 93.25 94 ILE A N 1
ATOM 705 C CA . ILE A 1 94 ? -5.513 6.094 16.015 1.00 93.25 94 ILE A CA 1
ATOM 706 C C . ILE A 1 94 ? -4.679 5.064 15.245 1.00 93.25 94 ILE A C 1
ATOM 708 O O . ILE A 1 94 ? -3.822 5.437 14.440 1.00 93.25 94 ILE A O 1
ATOM 712 N N . ILE A 1 95 ? -4.954 3.780 15.463 1.00 92.12 95 ILE A N 1
ATOM 713 C CA . ILE A 1 95 ? -4.268 2.673 14.797 1.00 92.12 95 ILE A CA 1
ATOM 714 C C . ILE A 1 95 ? -4.544 2.703 13.293 1.00 92.12 95 ILE A C 1
ATOM 716 O O . ILE A 1 95 ? -3.598 2.738 12.508 1.00 92.12 95 ILE A O 1
ATOM 720 N N . HIS A 1 96 ? -5.812 2.812 12.882 1.00 90.62 96 HIS A N 1
ATOM 721 C CA . HIS A 1 96 ? -6.164 2.919 11.463 1.00 90.62 96 HIS A CA 1
ATOM 722 C C . HIS A 1 96 ? -5.504 4.121 10.783 1.00 90.62 96 HIS A C 1
ATOM 724 O O . HIS A 1 96 ? -5.000 3.992 9.671 1.00 90.62 96 HIS A O 1
ATOM 730 N N . ARG A 1 97 ? -5.421 5.279 11.452 1.00 95.00 97 ARG A N 1
ATOM 731 C CA . ARG A 1 97 ? -4.712 6.449 10.901 1.00 95.00 97 ARG A CA 1
ATOM 732 C C . ARG A 1 97 ? -3.226 6.166 10.668 1.00 95.00 97 ARG A C 1
ATOM 734 O O . ARG A 1 97 ? -2.689 6.560 9.634 1.00 95.00 97 ARG A O 1
ATOM 741 N N . LYS A 1 98 ? -2.563 5.471 11.599 1.00 94.88 98 LYS A N 1
ATOM 742 C CA . LYS A 1 98 ? -1.158 5.060 11.437 1.00 94.88 98 LYS A CA 1
ATOM 743 C C . LYS A 1 98 ? -0.997 4.073 10.282 1.00 94.88 98 LYS A C 1
ATOM 745 O O . LYS A 1 98 ? -0.101 4.253 9.462 1.00 94.88 98 LYS A O 1
ATOM 750 N N . PHE A 1 99 ? -1.893 3.096 10.167 1.00 94.69 99 PHE A N 1
ATOM 751 C CA . PHE A 1 99 ? -1.896 2.135 9.065 1.00 94.69 99 PHE A CA 1
ATOM 752 C C . PHE A 1 99 ? -2.076 2.807 7.707 1.00 94.69 99 PHE A C 1
ATOM 754 O O . PHE A 1 99 ? -1.304 2.517 6.793 1.00 94.69 99 PHE A O 1
ATOM 761 N N . SER A 1 100 ? -3.016 3.743 7.574 1.00 93.12 100 SER A N 1
ATOM 762 C CA . SER A 1 100 ? -3.210 4.487 6.325 1.00 93.12 100 SER A CA 1
ATOM 763 C C . SER A 1 100 ? -1.978 5.314 5.948 1.00 93.12 100 SER A C 1
ATOM 765 O O . SER A 1 100 ? -1.620 5.379 4.774 1.00 93.12 100 SER A O 1
ATOM 767 N N . SER A 1 101 ? -1.289 5.910 6.930 1.00 95.75 101 SER A N 1
ATOM 768 C CA . SER A 1 101 ? -0.042 6.648 6.689 1.00 95.75 101 SER A CA 1
ATOM 769 C C . SER A 1 101 ? 1.061 5.744 6.133 1.00 95.75 101 SER A C 1
ATOM 771 O O . SER A 1 101 ? 1.738 6.121 5.178 1.00 95.75 101 SER A O 1
ATOM 773 N N . ILE A 1 102 ? 1.232 4.547 6.697 1.00 93.56 102 ILE A N 1
ATOM 774 C CA . ILE A 1 102 ? 2.233 3.573 6.232 1.00 93.56 102 ILE A CA 1
ATOM 775 C C . ILE A 1 102 ? 1.889 3.094 4.816 1.00 93.56 102 ILE A C 1
ATOM 777 O O . ILE A 1 102 ? 2.748 3.070 3.936 1.00 93.56 102 ILE A O 1
ATOM 781 N N . GLN A 1 103 ? 0.614 2.795 4.553 1.00 92.31 103 GLN A N 1
ATOM 782 C CA . GLN A 1 103 ? 0.156 2.392 3.222 1.00 92.31 103 GLN A CA 1
ATOM 783 C C . GLN A 1 103 ? 0.388 3.493 2.176 1.00 92.31 103 GLN A C 1
ATOM 785 O O . GLN A 1 103 ? 0.763 3.211 1.035 1.00 92.31 103 GLN A O 1
ATOM 790 N N . MET A 1 104 ? 0.185 4.758 2.556 1.00 94.25 104 MET A N 1
ATOM 791 C CA . MET A 1 104 ? 0.471 5.905 1.696 1.00 94.25 104 MET A CA 1
ATOM 792 C C . MET A 1 104 ? 1.969 6.017 1.391 1.00 94.25 104 MET A C 1
ATOM 794 O O . MET A 1 104 ? 2.330 6.218 0.233 1.00 94.25 104 MET A O 1
ATOM 798 N N . GLN A 1 105 ? 2.838 5.825 2.386 1.00 95.44 105 GLN A N 1
ATOM 799 C CA . GLN A 1 105 ? 4.293 5.823 2.192 1.00 95.44 105 GLN A CA 1
ATOM 800 C C . GLN A 1 105 ? 4.750 4.704 1.248 1.00 95.44 105 GLN A C 1
ATOM 802 O O . GLN A 1 105 ? 5.558 4.954 0.354 1.00 95.44 105 GLN A O 1
ATOM 807 N N . LEU A 1 106 ? 4.188 3.498 1.379 1.00 94.19 106 LEU A N 1
ATOM 808 C CA . LEU A 1 106 ? 4.483 2.381 0.479 1.00 94.19 106 LEU A CA 1
ATOM 809 C C . LEU A 1 106 ? 4.110 2.715 -0.976 1.00 94.19 106 LEU A C 1
ATOM 811 O O . LEU A 1 106 ? 4.909 2.518 -1.898 1.00 94.19 106 LEU A O 1
ATOM 815 N N . LYS A 1 107 ? 2.913 3.278 -1.189 1.00 93.12 107 LYS A N 1
ATOM 816 C CA . LYS A 1 107 ? 2.456 3.723 -2.517 1.00 93.12 107 LYS A CA 1
ATOM 817 C C . LYS A 1 107 ? 3.345 4.834 -3.082 1.00 93.12 107 LYS A C 1
ATOM 819 O O . LYS A 1 107 ? 3.671 4.796 -4.268 1.00 93.12 107 LYS A O 1
ATOM 824 N N . GLN A 1 108 ? 3.759 5.787 -2.246 1.00 94.75 108 GLN A N 1
ATOM 825 C CA . GLN A 1 108 ? 4.626 6.895 -2.644 1.00 94.75 108 GLN A CA 1
ATOM 826 C C . GLN A 1 108 ? 6.006 6.396 -3.092 1.00 94.75 108 GLN A C 1
ATOM 828 O O . GLN A 1 108 ? 6.408 6.669 -4.221 1.00 94.75 108 GLN A O 1
ATOM 833 N N . SER A 1 109 ? 6.675 5.586 -2.266 1.00 96.00 109 SER A N 1
ATOM 834 C CA . SER A 1 109 ? 7.982 4.988 -2.583 1.00 96.00 109 SER A CA 1
ATOM 835 C C . SER A 1 109 ? 7.941 4.172 -3.882 1.00 96.00 109 SER A C 1
ATOM 837 O O . SER A 1 109 ? 8.800 4.307 -4.756 1.00 96.00 109 SER A O 1
ATOM 839 N N . THR A 1 110 ? 6.870 3.396 -4.082 1.00 96.44 110 THR A N 1
ATOM 840 C CA . THR A 1 110 ? 6.664 2.633 -5.322 1.00 96.44 110 THR A CA 1
ATOM 841 C C . THR A 1 110 ? 6.505 3.555 -6.536 1.00 96.44 110 THR A C 1
ATOM 843 O O . THR A 1 110 ? 7.073 3.301 -7.598 1.00 96.44 110 THR A O 1
ATOM 846 N N . CYS A 1 111 ? 5.747 4.647 -6.394 1.00 93.88 111 CYS A N 1
ATOM 847 C CA . CYS A 1 111 ? 5.551 5.622 -7.463 1.00 93.88 111 CYS A CA 1
ATOM 848 C C . CYS A 1 111 ? 6.864 6.322 -7.838 1.00 93.88 111 CYS A C 1
ATOM 850 O O . CYS A 1 111 ? 7.165 6.469 -9.024 1.00 93.88 111 CYS A O 1
ATOM 852 N N . GLU A 1 112 ? 7.669 6.699 -6.847 1.00 95.44 112 GLU A N 1
ATOM 853 C CA . GLU A 1 112 ? 8.989 7.298 -7.051 1.00 95.44 112 GLU A CA 1
ATOM 854 C C . GLU A 1 112 ? 9.941 6.342 -7.777 1.00 95.44 112 GLU A C 1
ATOM 856 O O . GLU A 1 112 ? 10.588 6.741 -8.749 1.00 95.44 112 GLU A O 1
ATOM 861 N N . ALA A 1 113 ? 9.964 5.060 -7.399 1.00 93.56 113 ALA A N 1
ATOM 862 C CA . ALA A 1 113 ? 10.766 4.047 -8.084 1.00 93.56 113 ALA A CA 1
ATOM 863 C C . ALA A 1 113 ? 10.400 3.930 -9.577 1.00 93.56 113 ALA A C 1
ATOM 865 O O . ALA A 1 113 ? 11.284 3.891 -10.441 1.00 93.56 113 ALA A O 1
ATOM 866 N N . VAL A 1 114 ? 9.102 3.940 -9.901 1.00 93.69 114 VAL A N 1
ATOM 867 C CA . VAL A 1 114 ? 8.619 3.921 -11.293 1.00 93.69 114 VAL A CA 1
ATOM 868 C C . VAL A 1 114 ? 8.987 5.210 -12.033 1.00 93.69 114 VAL A C 1
ATOM 870 O O . VAL A 1 114 ? 9.430 5.149 -13.182 1.00 93.69 114 VAL A O 1
ATOM 873 N N . MET A 1 115 ? 8.856 6.376 -11.388 1.00 90.62 115 MET A N 1
ATOM 874 C CA . MET A 1 115 ? 9.255 7.664 -11.969 1.00 90.62 115 MET A CA 1
ATOM 875 C C . MET A 1 115 ? 10.738 7.679 -12.335 1.00 90.62 115 MET A C 1
ATOM 877 O O . MET A 1 115 ? 11.088 8.040 -13.459 1.00 90.62 115 MET A O 1
ATOM 881 N N . ILE A 1 116 ? 11.607 7.234 -11.426 1.00 92.62 116 ILE A N 1
ATOM 882 C CA . ILE A 1 116 ? 13.053 7.156 -11.661 1.00 92.62 116 ILE A CA 1
ATOM 883 C C . ILE A 1 116 ? 13.353 6.206 -12.823 1.00 92.62 116 ILE A C 1
ATOM 885 O O . ILE A 1 116 ? 14.121 6.557 -13.722 1.00 92.62 116 ILE A O 1
ATOM 889 N N . LEU A 1 117 ? 12.733 5.022 -12.846 1.00 91.44 117 LEU A N 1
ATOM 890 C CA . LEU A 1 117 ? 12.930 4.046 -13.918 1.00 91.44 117 LEU A CA 1
ATOM 891 C C . LEU A 1 117 ? 12.526 4.622 -15.287 1.00 91.44 117 LEU A C 1
ATOM 893 O O . LEU A 1 117 ? 13.284 4.505 -16.254 1.00 91.44 117 LEU A O 1
ATOM 897 N N . ARG A 1 118 ? 11.371 5.296 -15.365 1.00 87.62 118 ARG A N 1
ATOM 898 C CA . ARG A 1 118 ? 10.870 5.931 -16.593 1.00 87.62 118 ARG A CA 1
ATOM 899 C C . ARG A 1 118 ? 11.778 7.066 -17.068 1.00 87.62 118 ARG A C 1
ATOM 901 O O . ARG A 1 118 ? 12.098 7.122 -18.255 1.00 87.62 118 ARG A O 1
ATOM 908 N N . SER A 1 119 ? 12.231 7.931 -16.162 1.00 89.00 119 SER A N 1
ATOM 909 C CA . SER A 1 119 ? 13.153 9.027 -16.487 1.00 89.00 119 SER A CA 1
ATOM 910 C C . SER A 1 119 ? 14.484 8.507 -17.030 1.00 89.00 119 SER A C 1
ATOM 912 O O . SER A 1 119 ? 14.953 8.983 -18.061 1.00 89.00 119 SER A O 1
ATOM 914 N N . ARG A 1 120 ? 15.060 7.471 -16.404 1.00 88.06 120 ARG A N 1
ATOM 915 C CA . ARG A 1 120 ? 16.311 6.848 -16.871 1.00 88.06 120 ARG A CA 1
ATOM 916 C C . ARG A 1 120 ? 16.168 6.225 -18.259 1.00 88.06 120 ARG A C 1
ATOM 918 O O . ARG A 1 120 ? 17.077 6.356 -19.076 1.00 88.06 120 ARG A O 1
ATOM 925 N N . PHE A 1 121 ? 15.037 5.577 -18.530 1.00 83.81 121 PHE A N 1
ATOM 926 C CA . PHE A 1 121 ? 14.754 4.980 -19.835 1.00 83.81 121 PHE A CA 1
ATOM 927 C C . PHE A 1 121 ? 14.629 6.041 -20.942 1.00 83.81 121 PHE A C 1
ATOM 929 O O . PHE A 1 121 ? 15.231 5.914 -22.010 1.00 83.81 121 PHE A O 1
ATOM 936 N N . LEU A 1 122 ? 13.893 7.126 -20.679 1.00 83.06 122 LEU A N 1
ATOM 937 C CA . LEU A 1 122 ? 13.734 8.222 -21.638 1.00 83.06 122 LEU A CA 1
ATOM 938 C C . LEU A 1 122 ? 15.052 8.967 -21.895 1.00 83.06 122 LEU A C 1
ATOM 940 O O . LEU A 1 122 ? 15.349 9.272 -23.049 1.00 83.06 122 LEU A O 1
ATOM 944 N N . ASP A 1 123 ? 15.856 9.210 -20.858 1.00 83.69 123 ASP A N 1
ATOM 945 C CA . ASP A 1 123 ? 17.156 9.879 -20.975 1.00 83.69 123 ASP A CA 1
ATOM 946 C C . ASP A 1 123 ? 18.166 9.061 -21.803 1.00 83.69 123 ASP A C 1
ATOM 948 O O . ASP A 1 123 ? 18.829 9.598 -22.693 1.00 83.69 123 ASP A O 1
ATOM 952 N N . ALA A 1 124 ? 18.221 7.736 -21.608 1.00 75.75 124 ALA A N 1
ATOM 953 C CA . ALA A 1 124 ? 19.041 6.844 -22.435 1.00 75.75 124 ALA A CA 1
ATOM 954 C C . ALA A 1 124 ? 18.666 6.931 -23.928 1.00 75.75 124 ALA A C 1
ATOM 956 O O . ALA A 1 124 ? 19.538 6.987 -24.801 1.00 75.75 124 ALA A O 1
ATOM 957 N N . ARG A 1 125 ? 17.365 7.029 -24.227 1.00 75.75 125 ARG A N 1
ATOM 958 C CA . ARG A 1 125 ? 16.851 7.190 -25.592 1.00 75.75 125 ARG A CA 1
ATOM 959 C C . ARG A 1 125 ? 17.200 8.558 -26.196 1.00 75.75 125 ARG A C 1
ATOM 961 O O . ARG A 1 125 ? 17.588 8.628 -27.363 1.00 75.75 125 ARG A O 1
ATOM 968 N N . VAL A 1 126 ? 17.093 9.642 -25.421 1.00 75.19 126 VAL A N 1
ATOM 969 C CA . VAL A 1 126 ? 17.429 11.009 -25.872 1.00 75.19 126 VAL A CA 1
ATOM 970 C C . VAL A 1 126 ? 18.932 11.158 -26.128 1.00 75.19 126 VAL A C 1
ATOM 972 O O . VAL A 1 126 ? 19.319 11.668 -27.181 1.00 75.19 126 VAL A O 1
ATOM 975 N N . ARG A 1 127 ? 19.793 10.640 -25.238 1.00 70.06 127 ARG A N 1
ATOM 976 C CA . ARG A 1 127 ? 21.257 10.657 -25.424 1.00 70.06 127 ARG A CA 1
ATOM 977 C C . ARG A 1 127 ? 21.702 9.965 -26.716 1.00 70.06 127 ARG A C 1
ATOM 979 O O . ARG A 1 127 ? 22.630 10.447 -27.366 1.00 70.06 127 ARG A O 1
ATOM 986 N N . ARG A 1 128 ? 21.027 8.886 -27.133 1.00 67.00 128 ARG A N 1
ATOM 987 C CA . ARG A 1 128 ? 21.298 8.219 -28.421 1.00 67.00 128 ARG A CA 1
ATOM 988 C C . ARG A 1 128 ? 20.925 9.089 -29.627 1.00 67.00 128 ARG A C 1
ATOM 990 O O . ARG A 1 128 ? 21.731 9.204 -30.547 1.00 67.00 128 ARG A O 1
ATOM 997 N N . ARG A 1 129 ? 19.770 9.770 -29.601 1.00 72.12 129 ARG A N 1
ATOM 998 C CA . ARG A 1 129 ? 19.371 10.714 -30.667 1.00 72.12 129 ARG A CA 1
ATOM 999 C C . ARG A 1 129 ? 20.369 11.876 -30.807 1.00 72.12 129 ARG A C 1
ATOM 1001 O O . ARG A 1 129 ? 20.720 12.233 -31.927 1.00 72.12 129 ARG A O 1
ATOM 1008 N N . ASN A 1 130 ? 20.880 12.408 -29.694 1.00 69.50 130 ASN A N 1
ATOM 1009 C CA . ASN A 1 130 ? 21.829 13.530 -29.713 1.00 69.50 130 ASN A CA 1
ATOM 1010 C C . ASN A 1 130 ? 23.254 13.123 -30.138 1.00 69.50 130 ASN A C 1
ATOM 1012 O O . ASN A 1 130 ? 23.903 13.881 -30.856 1.00 69.50 130 ASN A O 1
ATOM 1016 N N . ARG A 1 131 ? 23.739 11.923 -29.767 1.00 58.62 131 ARG A N 1
ATOM 1017 C CA . ARG A 1 131 ? 25.033 11.404 -30.263 1.00 58.62 131 ARG A CA 1
ATOM 1018 C C . ARG A 1 131 ? 25.042 11.221 -31.783 1.00 58.62 131 ARG A C 1
ATOM 1020 O O . ARG A 1 131 ? 26.023 11.585 -32.418 1.00 58.62 131 ARG A O 1
ATOM 1027 N N . GLY A 1 132 ? 23.947 10.728 -32.364 1.00 57.53 132 GLY A N 1
ATOM 1028 C CA . GLY A 1 132 ? 23.823 10.592 -33.820 1.00 57.53 132 GLY A CA 1
ATOM 1029 C C . GLY A 1 132 ? 23.866 11.934 -34.562 1.00 57.53 132 GLY A C 1
ATOM 1030 O O . GLY A 1 132 ? 24.490 12.030 -35.615 1.00 57.53 132 GLY A O 1
ATOM 1031 N N . ALA A 1 133 ? 23.274 12.988 -33.992 1.00 56.62 133 ALA A N 1
ATOM 1032 C CA . ALA A 1 133 ? 23.298 14.329 -34.581 1.00 56.62 133 ALA A CA 1
ATOM 1033 C C . ALA A 1 133 ? 24.702 14.970 -34.551 1.00 56.62 133 ALA A C 1
ATOM 1035 O O . ALA A 1 133 ? 25.128 15.552 -35.546 1.00 56.62 133 ALA A O 1
ATOM 1036 N N . GLY A 1 134 ? 25.443 14.811 -33.446 1.00 56.66 134 GLY A N 1
ATOM 1037 C CA . GLY A 1 134 ? 26.810 15.329 -33.303 1.00 56.66 134 GLY A CA 1
ATOM 1038 C C . GLY A 1 134 ? 27.821 14.660 -34.244 1.00 56.66 134 GLY A C 1
ATOM 1039 O O . GLY A 1 134 ? 28.652 15.334 -34.854 1.00 56.66 134 GLY A O 1
ATOM 1040 N N . SER A 1 135 ? 27.723 13.341 -34.431 1.00 51.03 135 SER A N 1
ATOM 1041 C CA . SER A 1 135 ? 28.571 12.609 -35.384 1.00 51.03 135 SER A CA 1
ATOM 1042 C C . SER A 1 135 ? 28.298 13.004 -36.837 1.00 51.03 135 SER A C 1
ATOM 1044 O O . SER A 1 135 ? 29.233 13.075 -37.631 1.00 51.03 135 SER A O 1
ATOM 1046 N N . MET A 1 136 ? 27.046 13.331 -37.175 1.00 52.78 136 MET A N 1
ATOM 1047 C CA . MET A 1 136 ? 26.690 13.832 -38.503 1.00 52.78 136 MET A CA 1
ATOM 1048 C C . MET A 1 136 ? 27.342 15.198 -38.771 1.00 52.78 136 MET A C 1
ATOM 1050 O O . MET A 1 136 ? 27.951 15.381 -39.820 1.00 52.78 136 MET A O 1
ATOM 1054 N N . SER A 1 137 ? 27.310 16.129 -37.807 1.00 51.91 137 SER A N 1
ATOM 1055 C CA . SER A 1 137 ? 27.977 17.435 -37.952 1.00 51.91 137 SER A CA 1
ATOM 1056 C C . SER A 1 137 ? 29.494 17.337 -38.150 1.00 51.91 137 SER A C 1
ATOM 1058 O O . SER A 1 137 ? 30.033 18.077 -38.968 1.00 51.91 137 SER A O 1
ATOM 1060 N N . VAL A 1 138 ? 30.174 16.403 -37.471 1.00 56.69 138 VAL A N 1
ATOM 1061 C CA . VAL A 1 138 ? 31.630 16.203 -37.620 1.00 56.69 138 VAL A CA 1
ATOM 1062 C C . VAL A 1 138 ? 31.983 15.617 -38.994 1.00 56.69 138 VAL A C 1
ATOM 1064 O O . VAL A 1 138 ? 32.955 16.047 -39.615 1.00 56.69 138 VAL A O 1
ATOM 1067 N N . LEU A 1 139 ? 31.168 14.691 -39.512 1.00 54.72 139 LEU A N 1
ATOM 1068 C CA . LEU A 1 139 ? 31.308 14.156 -40.874 1.00 54.72 139 LEU A CA 1
ATOM 1069 C C . LEU A 1 139 ? 31.126 15.243 -41.943 1.00 54.72 139 LEU A C 1
ATOM 1071 O O . LEU A 1 139 ? 31.932 15.330 -42.864 1.00 54.72 139 LEU A O 1
ATOM 1075 N N . TYR A 1 140 ? 30.126 16.118 -41.800 1.00 54.25 140 TYR A N 1
ATOM 1076 C CA . TYR A 1 140 ? 29.920 17.230 -42.737 1.00 54.25 140 TYR A CA 1
ATOM 1077 C C . TYR A 1 140 ? 31.066 18.254 -42.725 1.00 54.25 140 TYR A C 1
ATOM 1079 O O . TYR A 1 140 ? 31.362 18.831 -43.768 1.00 54.25 140 TYR A O 1
ATOM 1087 N N . SER A 1 141 ? 31.740 18.459 -41.588 1.00 53.94 141 SER A N 1
ATOM 1088 C CA . SER A 1 141 ? 32.921 19.333 -41.499 1.00 53.94 141 SER A CA 1
ATOM 1089 C C . SER A 1 141 ? 34.222 18.715 -42.027 1.00 53.94 141 SER A C 1
ATOM 1091 O O . SER A 1 141 ? 35.192 19.443 -42.188 1.00 53.94 141 SER A O 1
ATOM 1093 N N . PHE A 1 142 ? 34.263 17.402 -42.285 1.00 52.34 142 PHE A N 1
ATOM 1094 C CA . PHE A 1 142 ? 35.444 16.709 -42.824 1.00 52.34 142 PHE A CA 1
ATOM 1095 C C . PHE A 1 142 ? 35.349 16.446 -44.341 1.00 52.34 142 PHE A C 1
ATOM 1097 O O . PHE A 1 142 ? 36.339 16.105 -44.976 1.00 52.34 142 PHE A O 1
ATOM 1104 N N . VAL A 1 143 ? 34.156 16.596 -44.930 1.00 53.19 143 VAL A N 1
ATOM 1105 C CA . VAL A 1 143 ? 33.877 16.406 -46.372 1.00 53.19 143 VAL A CA 1
ATOM 1106 C C . VAL A 1 143 ? 33.815 17.755 -47.124 1.00 53.19 143 VAL A C 1
ATOM 1108 O O . VAL A 1 143 ? 33.320 17.834 -48.246 1.00 53.19 143 VAL A O 1
ATOM 1111 N N . ARG A 1 144 ? 34.328 18.836 -46.531 1.00 43.22 144 ARG A N 1
ATOM 1112 C CA . ARG A 1 144 ? 34.450 20.161 -47.154 1.00 43.22 144 ARG A CA 1
ATOM 1113 C C . ARG A 1 144 ? 35.883 20.657 -47.044 1.00 43.22 144 ARG A C 1
ATOM 1115 O O . ARG A 1 144 ? 36.315 21.331 -48.002 1.00 43.22 144 ARG A O 1
#

InterPro domains:
  IPR005542 PBX, PBC domain [PF03792] (1-123)
  IPR005542 PBX, PBC domain [PS51978] (1-123)
  IPR050224 Three Amino acid Loop Extension (TALE) homeobox [PTHR11850] (28-131)

Foldseek 3Di:
DCCVLVLDPDPDDDDPPPPPPVPPDDDDDDDDVVVVLVVVLVVQSVVLSVVLVVVVVVLVVVLVVVVVVLVVVVVVVCVVPPDDPVVSVVVVVVSVVVSVVVNVVSVVVSVVSNVVSVVVSVVVVVVVVVVVVVVVVVVVVVVD

Sequence (144 aa):
MLIAEGVAGPEKGGGAGAAANASAAASSGPGGDNAIEHSDYRAKLSQIRQIYHQELEKYEQACNEFTTHVMNLLREQSRTRPITPKEIERMVQIIHRKFSSIQMQLKQSTCEAVMILRSRFLDARVRRRNRGAGSMSVLYSFVR

Organism: NCBI:txid39272

Radius of gyration: 25.64 Å; chains: 1; bounding box: 52×32×83 Å